Protein AF-A0A9E3H0T1-F1 (afdb_monomer)

Sequence (85 aa):
MLHLHTDTADLARLHPWLDRAATARALPQTMLHGMHVAIEEAVANVALHAFGPDQPGDIAVRLCAAPGVAALVVEDGGRPFDPAA

Radius of gyration: 13.58 Å; Cα contacts (8 Å, |Δi|>4): 98; chains: 1; bounding box: 28×31×35 Å

Secondary structure (DSSP, 8-state):
-EEEESSHHHHTTHHHHHHHHHHTTT--HHHHHHHHHHHHHHHHHIIIIIS-TT-PPEEEEEEEEETTEEEEEEEE-SPPP-TT-

Foldseek 3Di:
DDKAWLDPVRVVVVLVVLVVVCVVVVHDPVVSVVVVVVVCVVSVCCSPPFDDPPDTWMWDWDWDDDVPDIDIDIDTPGDDDDPVD

Mean predicted aligned error: 3.81 Å

Structure (mmCIF, N/CA/C/O backbone):
data_AF-A0A9E3H0T1-F1
#
_entry.id   AF-A0A9E3H0T1-F1
#
loop_
_atom_site.group_PDB
_atom_site.id
_atom_site.type_symbol
_atom_site.label_atom_id
_atom_site.label_alt_id
_atom_site.label_comp_id
_atom_site.label_asym_id
_atom_site.label_entity_id
_atom_site.label_seq_id
_atom_site.pdbx_PDB_ins_code
_atom_site.Cartn_x
_atom_site.Cartn_y
_atom_site.Cartn_z
_atom_site.occupancy
_atom_site.B_iso_or_equiv
_atom_site.auth_seq_id
_atom_site.auth_comp_id
_atom_site.auth_asym_id
_atom_site.auth_atom_id
_atom_site.pdbx_PDB_model_num
ATOM 1 N N . MET A 1 1 ? -10.891 4.442 -2.634 1.00 93.94 1 MET A N 1
ATOM 2 C CA . MET A 1 1 ? -9.838 3.922 -3.523 1.00 93.94 1 MET A CA 1
ATOM 3 C C . MET A 1 1 ? -8.889 5.067 -3.822 1.00 93.94 1 MET A C 1
ATOM 5 O O . MET A 1 1 ? -9.355 6.203 -3.836 1.00 93.94 1 MET A O 1
ATOM 9 N N . LEU A 1 2 ? -7.600 4.791 -3.958 1.00 97.12 2 LEU A N 1
ATOM 10 C CA . LEU A 1 2 ? -6.569 5.739 -4.371 1.00 97.12 2 LEU A CA 1
ATOM 11 C C . LEU A 1 2 ? -5.943 5.212 -5.657 1.00 97.12 2 LEU A C 1
ATOM 13 O O . LEU A 1 2 ? -5.668 4.021 -5.734 1.00 97.12 2 LEU A O 1
ATOM 17 N N . HIS A 1 3 ? -5.732 6.097 -6.624 1.00 96.88 3 HIS A N 1
ATOM 18 C CA . HIS A 1 3 ? -4.963 5.811 -7.830 1.00 96.88 3 HIS A CA 1
ATOM 19 C C . HIS A 1 3 ? -3.691 6.656 -7.791 1.00 96.88 3 HIS A C 1
ATOM 21 O O . HIS A 1 3 ? -3.768 7.858 -7.492 1.00 96.88 3 HIS A O 1
ATOM 27 N N . LEU A 1 4 ? -2.566 5.997 -8.040 1.00 95.25 4 LEU A N 1
ATOM 28 C CA . LEU A 1 4 ? -1.214 6.541 -8.037 1.00 95.25 4 LEU A CA 1
ATOM 29 C C . LEU A 1 4 ? -0.502 6.106 -9.314 1.00 95.25 4 LEU A C 1
ATOM 31 O O . LEU A 1 4 ? -0.760 5.013 -9.813 1.00 95.25 4 LEU A O 1
ATOM 35 N N . HIS A 1 5 ? 0.443 6.915 -9.761 1.00 92.81 5 HIS A N 1
ATOM 36 C CA . HIS A 1 5 ? 1.495 6.499 -10.672 1.00 92.81 5 HIS A CA 1
ATOM 37 C C . HIS A 1 5 ? 2.768 6.168 -9.877 1.00 92.81 5 HIS A C 1
ATOM 39 O O . HIS A 1 5 ? 2.919 6.569 -8.720 1.00 92.81 5 HIS A O 1
ATOM 45 N N . THR A 1 6 ? 3.696 5.429 -10.484 1.00 90.69 6 THR A N 1
ATOM 46 C CA . THR A 1 6 ? 4.954 5.007 -9.837 1.00 90.69 6 THR A CA 1
ATOM 47 C C . THR A 1 6 ? 5.971 6.132 -9.613 1.00 90.69 6 THR A C 1
ATOM 49 O O . THR A 1 6 ? 7.036 5.879 -9.047 1.00 90.69 6 THR A O 1
ATOM 52 N N . ASP A 1 7 ? 5.685 7.374 -10.017 1.00 89.62 7 ASP A N 1
ATOM 53 C CA . ASP A 1 7 ? 6.572 8.502 -9.741 1.00 89.62 7 ASP A CA 1
ATOM 54 C C . ASP A 1 7 ? 6.531 8.925 -8.263 1.00 89.62 7 ASP A C 1
ATOM 56 O O . ASP A 1 7 ? 5.505 8.881 -7.583 1.00 89.62 7 ASP A O 1
ATOM 60 N N . THR A 1 8 ? 7.679 9.360 -7.745 1.00 86.31 8 THR A N 1
ATOM 61 C CA . THR A 1 8 ? 7.860 9.638 -6.312 1.00 86.31 8 THR A CA 1
ATOM 62 C C . THR A 1 8 ? 6.955 10.749 -5.781 1.00 86.31 8 THR A C 1
ATOM 64 O O . THR A 1 8 ? 6.596 10.727 -4.601 1.00 86.31 8 THR A O 1
ATOM 67 N N . ALA A 1 9 ? 6.571 11.713 -6.623 1.00 91.38 9 ALA A N 1
ATOM 68 C CA . ALA A 1 9 ? 5.686 12.799 -6.223 1.00 91.38 9 ALA A CA 1
ATOM 69 C C . ALA A 1 9 ? 4.254 12.294 -6.016 1.00 91.38 9 ALA A C 1
ATOM 71 O O . ALA A 1 9 ? 3.596 12.695 -5.052 1.00 91.38 9 ALA A O 1
ATOM 72 N N . ASP A 1 10 ? 3.787 11.392 -6.880 1.00 93.69 10 ASP A N 1
ATOM 73 C CA . ASP A 1 10 ? 2.476 10.777 -6.739 1.00 93.69 10 ASP A CA 1
ATOM 74 C C . ASP A 1 10 ? 2.442 9.805 -5.546 1.00 93.69 10 ASP A C 1
ATOM 76 O O . ASP A 1 10 ? 1.560 9.899 -4.685 1.00 93.69 10 ASP A O 1
ATOM 80 N N . LEU A 1 11 ? 3.473 8.965 -5.391 1.00 93.25 11 LEU A N 1
ATOM 81 C CA . LEU A 1 11 ? 3.591 8.022 -4.270 1.00 93.25 11 LEU A CA 1
ATOM 82 C C . LEU A 1 11 ? 3.534 8.696 -2.887 1.00 93.25 11 LEU A C 1
ATOM 84 O O . LEU A 1 11 ? 2.987 8.121 -1.942 1.00 93.25 11 LEU A O 1
ATOM 88 N N . ALA A 1 12 ? 3.986 9.947 -2.759 1.00 94.88 12 ALA A N 1
ATOM 89 C CA . ALA A 1 12 ? 3.886 10.718 -1.515 1.00 94.88 12 ALA A CA 1
ATOM 90 C C . ALA A 1 12 ? 2.434 10.929 -1.023 1.00 94.88 12 ALA A C 1
ATOM 92 O O . ALA A 1 12 ? 2.203 11.256 0.145 1.00 94.88 12 ALA A O 1
ATOM 93 N N . ARG A 1 13 ? 1.423 10.722 -1.880 1.00 97.00 13 ARG A N 1
ATOM 94 C CA . ARG A 1 13 ? -0.005 10.802 -1.518 1.00 97.00 13 ARG A CA 1
ATOM 95 C C . ARG A 1 13 ? -0.509 9.578 -0.746 1.00 97.00 13 ARG A C 1
ATOM 97 O O . ARG A 1 13 ? -1.617 9.643 -0.200 1.00 97.00 13 ARG A O 1
ATOM 104 N N . LEU A 1 14 ? 0.269 8.495 -0.678 1.00 96.94 14 LEU A N 1
ATOM 105 C CA . LEU A 1 14 ? -0.123 7.218 -0.078 1.00 96.94 14 LEU A CA 1
ATOM 106 C C . LEU A 1 14 ? -0.436 7.327 1.421 1.00 96.94 14 LEU A C 1
ATOM 108 O O . LEU A 1 14 ? -1.550 7.000 1.834 1.00 96.94 14 LEU A O 1
ATOM 112 N N . HIS A 1 15 ? 0.501 7.835 2.229 1.00 96.88 15 HIS A N 1
ATOM 113 C CA . HIS A 1 15 ? 0.322 7.950 3.684 1.00 96.88 15 HIS A CA 1
ATOM 114 C C . HIS A 1 15 ? -0.834 8.881 4.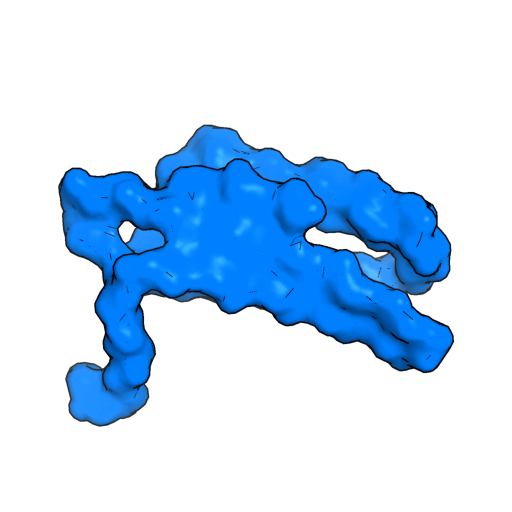071 1.00 96.88 15 HIS A C 1
ATOM 116 O O . HIS A 1 15 ? -1.742 8.429 4.772 1.00 96.88 15 HIS A O 1
ATOM 122 N N . PRO A 1 16 ? -0.931 10.119 3.537 1.00 97.56 16 PRO A N 1
ATOM 123 C CA . PRO A 1 16 ? -2.059 10.990 3.857 1.00 97.56 16 PRO A CA 1
ATOM 124 C C . PRO A 1 16 ? -3.411 10.383 3.473 1.00 97.56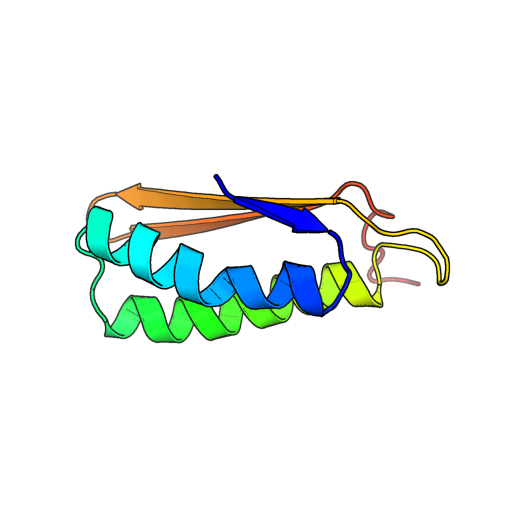 16 PRO A C 1
ATOM 126 O O . PRO A 1 16 ? -4.431 10.659 4.108 1.00 97.56 16 PRO A O 1
ATOM 129 N N . TRP A 1 17 ? -3.461 9.592 2.397 1.00 98.00 17 TRP A N 1
ATOM 130 C CA . TRP A 1 17 ? -4.676 8.875 2.036 1.00 98.00 17 TRP A CA 1
ATOM 131 C C . TRP A 1 17 ? -4.999 7.759 3.032 1.00 98.00 17 TRP A C 1
ATOM 133 O O . TRP A 1 17 ? -6.158 7.660 3.445 1.00 98.00 17 TRP A O 1
ATOM 143 N N . LEU A 1 18 ? -4.010 6.957 3.434 1.00 97.56 18 LEU A N 1
ATOM 144 C CA . LEU A 1 18 ? -4.195 5.864 4.384 1.00 97.56 18 LEU A CA 1
ATOM 145 C C . LEU A 1 18 ? -4.656 6.389 5.749 1.00 97.56 18 LEU A C 1
ATOM 147 O O . LEU A 1 18 ? -5.653 5.892 6.271 1.00 97.56 18 LEU A O 1
ATOM 151 N N . ASP A 1 19 ? -4.046 7.461 6.257 1.00 97.06 19 ASP A N 1
ATOM 152 C CA . ASP A 1 19 ? -4.454 8.126 7.501 1.00 97.06 19 ASP A CA 1
ATOM 153 C C . ASP A 1 19 ? -5.931 8.533 7.476 1.00 97.06 19 ASP A C 1
ATOM 155 O O . ASP A 1 19 ? -6.709 8.209 8.383 1.00 97.06 19 ASP A O 1
ATOM 159 N N . ARG A 1 20 ? -6.360 9.205 6.397 1.00 97.38 20 ARG A N 1
ATOM 160 C CA . ARG A 1 20 ? -7.763 9.611 6.224 1.00 97.38 20 ARG A CA 1
ATOM 161 C C . ARG A 1 20 ? -8.687 8.401 6.110 1.00 97.38 20 ARG A C 1
ATOM 163 O O . ARG A 1 20 ? -9.769 8.395 6.696 1.00 97.38 20 ARG A O 1
ATOM 170 N N . ALA A 1 21 ? -8.281 7.375 5.364 1.00 96.19 21 ALA A N 1
ATOM 171 C CA . ALA A 1 21 ? -9.094 6.188 5.124 1.00 96.19 21 ALA A CA 1
ATOM 172 C C . ALA A 1 21 ? -9.264 5.325 6.386 1.00 96.19 21 ALA A C 1
ATOM 174 O O . ALA A 1 21 ? -10.354 4.783 6.599 1.00 96.19 21 ALA A O 1
ATOM 175 N N . ALA A 1 22 ? -8.216 5.224 7.207 1.00 95.19 22 ALA A N 1
ATOM 176 C CA . ALA A 1 22 ? -8.205 4.543 8.495 1.00 95.19 22 ALA A CA 1
ATOM 177 C C . ALA A 1 22 ? -9.026 5.304 9.542 1.00 95.19 22 ALA A C 1
ATOM 179 O O . ALA A 1 22 ? -9.866 4.701 10.212 1.00 95.19 22 ALA A O 1
ATOM 180 N N . THR A 1 23 ? -8.869 6.632 9.606 1.00 95.19 23 THR A N 1
ATOM 181 C CA . THR A 1 23 ? -9.668 7.508 10.480 1.00 95.19 23 THR A CA 1
ATOM 182 C C . THR A 1 23 ? -11.159 7.373 10.180 1.00 95.19 23 THR A C 1
ATOM 184 O O . THR A 1 23 ? -11.955 7.139 11.087 1.00 95.19 23 THR A O 1
ATOM 187 N N . ALA A 1 24 ? -11.549 7.418 8.901 1.00 94.81 24 ALA A N 1
ATOM 188 C CA . ALA A 1 24 ? -12.945 7.269 8.484 1.00 94.81 24 ALA A CA 1
ATOM 189 C C . ALA A 1 24 ? -13.567 5.904 8.848 1.00 94.81 24 ALA A C 1
ATOM 191 O O . ALA A 1 24 ? -14.786 5.759 8.823 1.00 94.81 24 ALA A O 1
ATOM 192 N N . ARG A 1 25 ? -12.742 4.898 9.160 1.00 93.75 25 ARG A N 1
ATOM 193 C CA . ARG A 1 25 ? -13.154 3.537 9.539 1.00 93.75 25 ARG A CA 1
ATOM 194 C C . ARG A 1 25 ? -12.903 3.230 11.016 1.00 93.75 25 ARG A C 1
ATOM 196 O O . ARG A 1 25 ? -13.089 2.087 11.419 1.00 93.75 25 ARG A O 1
ATOM 203 N N . ALA A 1 26 ? -12.478 4.226 11.800 1.00 93.69 26 ALA A N 1
ATOM 204 C CA . ALA A 1 26 ? -12.119 4.088 13.210 1.00 93.69 26 ALA A CA 1
ATOM 205 C C . ALA A 1 26 ? -11.122 2.941 13.480 1.00 93.69 26 ALA A C 1
ATOM 207 O O . ALA A 1 26 ? -11.251 2.210 14.463 1.00 93.69 26 ALA A O 1
ATOM 208 N N . LEU A 1 27 ? -10.130 2.763 12.596 1.00 93.56 27 LEU A N 1
ATOM 209 C CA . LEU A 1 27 ? -9.106 1.738 12.798 1.00 93.56 27 LEU A CA 1
ATOM 210 C C . LEU A 1 27 ? -8.198 2.092 13.992 1.00 93.56 27 LEU A C 1
ATOM 212 O O . LEU A 1 27 ? -7.822 3.257 14.147 1.00 93.56 27 LEU A O 1
ATOM 216 N N . PRO A 1 28 ? -7.796 1.109 14.819 1.00 92.56 28 PRO A N 1
ATOM 217 C CA . PRO A 1 28 ? -6.846 1.334 15.904 1.00 92.56 28 PRO A CA 1
ATOM 218 C C . PRO A 1 28 ? -5.494 1.835 15.384 1.00 92.56 28 PRO A C 1
ATOM 220 O O . PRO A 1 28 ? -4.982 1.326 14.386 1.00 92.56 28 PRO A O 1
ATOM 223 N N . GLN A 1 29 ? -4.855 2.763 16.102 1.00 89.94 29 GLN A N 1
ATOM 224 C CA . GLN A 1 29 ? -3.535 3.277 15.707 1.00 89.94 29 GLN A CA 1
ATOM 225 C C . GLN A 1 29 ? -2.453 2.192 15.630 1.00 89.94 29 GLN A C 1
ATOM 227 O O . GLN A 1 29 ? -1.570 2.260 14.779 1.00 89.94 29 GLN A O 1
ATOM 232 N N . THR A 1 30 ? -2.544 1.163 16.476 1.00 89.94 30 THR A N 1
ATOM 233 C CA . THR A 1 30 ? -1.638 0.007 16.438 1.00 89.94 30 THR A CA 1
ATOM 234 C C . THR A 1 30 ? -1.709 -0.739 15.106 1.00 89.94 30 THR A C 1
ATOM 236 O O . THR A 1 30 ? -0.688 -1.203 14.609 1.00 89.94 30 THR A O 1
ATOM 239 N N . MET A 1 31 ? -2.895 -0.807 14.496 1.00 91.56 31 MET A N 1
ATOM 240 C CA . MET A 1 31 ? -3.092 -1.399 13.176 1.00 91.56 31 MET A CA 1
ATOM 241 C C . MET A 1 31 ? -2.576 -0.466 12.074 1.00 91.56 31 MET A C 1
ATOM 243 O O . MET A 1 31 ? -1.887 -0.924 11.168 1.00 91.56 31 MET A O 1
ATOM 247 N N . LEU A 1 32 ? -2.836 0.841 12.188 1.00 93.44 32 LEU A N 1
ATOM 248 C CA . LEU A 1 32 ? -2.405 1.842 11.206 1.00 93.44 32 LEU A CA 1
ATOM 249 C C . LEU A 1 32 ? -0.880 1.871 11.012 1.00 93.44 32 LEU A C 1
ATOM 251 O O . LEU A 1 32 ? -0.415 1.948 9.880 1.00 93.44 32 LEU A O 1
ATOM 255 N N . HIS A 1 33 ? -0.094 1.755 12.086 1.00 91.69 33 HIS A N 1
ATOM 256 C CA . HIS A 1 33 ? 1.366 1.728 11.964 1.00 91.69 33 HIS A CA 1
ATOM 257 C C . HIS A 1 33 ? 1.863 0.521 11.151 1.00 91.69 33 HIS A C 1
ATOM 259 O O . HIS A 1 33 ? 2.650 0.688 10.223 1.00 91.69 33 HIS A O 1
ATOM 265 N N . GLY A 1 34 ? 1.356 -0.682 11.444 1.00 93.94 34 GLY A N 1
ATOM 266 C CA . GLY A 1 34 ? 1.698 -1.879 10.668 1.00 93.94 34 GLY A CA 1
ATOM 267 C C . GLY A 1 34 ? 1.222 -1.794 9.215 1.00 93.94 34 GLY A C 1
ATOM 268 O O . GLY A 1 34 ? 1.905 -2.261 8.308 1.00 93.94 34 GLY A O 1
ATOM 269 N N . MET A 1 35 ? 0.079 -1.144 8.983 1.00 95.38 35 MET A N 1
ATOM 270 C CA . MET A 1 35 ? -0.449 -0.896 7.643 1.00 95.38 35 MET A CA 1
ATOM 271 C C . MET A 1 35 ? 0.426 0.059 6.823 1.00 95.38 35 MET A C 1
ATOM 273 O O . MET A 1 35 ? 0.545 -0.1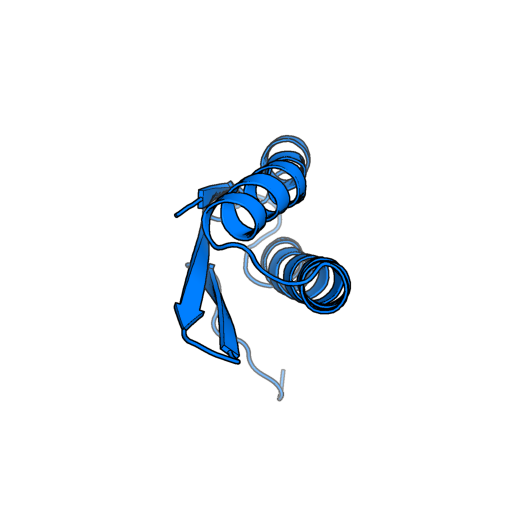71 5.625 1.00 95.38 35 MET A O 1
ATOM 277 N N . HIS A 1 36 ? 1.042 1.080 7.434 1.00 96.25 36 HIS A N 1
ATOM 278 C CA . HIS A 1 36 ? 1.992 1.964 6.743 1.00 96.25 36 HIS A CA 1
ATOM 279 C C . HIS A 1 36 ? 3.189 1.188 6.201 1.00 96.25 36 HIS A C 1
ATOM 281 O O . HIS A 1 36 ? 3.468 1.252 5.011 1.00 96.25 36 HIS A O 1
ATOM 287 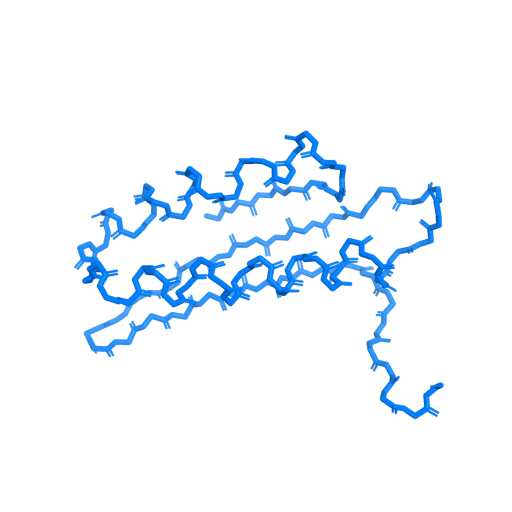N N . VAL A 1 37 ? 3.823 0.378 7.050 1.00 95.25 37 VAL A N 1
ATOM 288 C CA . V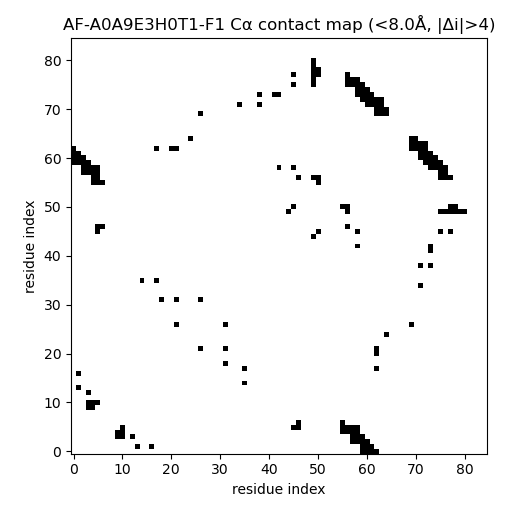AL A 1 37 ? 4.974 -0.432 6.630 1.00 95.25 37 VAL A CA 1
ATOM 289 C C . VAL A 1 37 ? 4.570 -1.406 5.523 1.00 95.25 37 VAL A C 1
ATOM 291 O O . VAL A 1 37 ? 5.217 -1.480 4.486 1.00 95.25 37 VAL A O 1
ATOM 294 N N . ALA A 1 38 ? 3.458 -2.126 5.703 1.00 95.88 38 ALA A N 1
ATOM 295 C CA . ALA A 1 38 ? 3.007 -3.104 4.717 1.00 95.88 38 ALA A CA 1
ATOM 296 C C . ALA A 1 38 ? 2.674 -2.472 3.354 1.00 95.88 38 ALA A C 1
ATOM 298 O O . ALA A 1 38 ? 2.940 -3.083 2.319 1.00 95.88 38 ALA A O 1
ATOM 299 N N . ILE A 1 39 ? 2.082 -1.270 3.339 1.00 96.19 39 ILE A N 1
ATOM 300 C CA . ILE A 1 39 ? 1.728 -0.602 2.085 1.00 96.19 39 ILE A CA 1
ATOM 301 C C . ILE A 1 39 ? 2.939 0.030 1.399 1.00 96.19 39 ILE A C 1
ATOM 303 O O . ILE A 1 39 ? 2.997 -0.020 0.174 1.00 96.19 39 ILE A O 1
ATOM 307 N N . GLU A 1 40 ? 3.897 0.577 2.154 1.00 94.94 40 GLU A N 1
ATOM 308 C CA . GLU A 1 40 ? 5.155 1.098 1.604 1.00 94.94 40 GLU A CA 1
ATOM 309 C C . GLU A 1 40 ? 5.914 0.006 0.861 1.00 94.94 40 GLU A C 1
ATOM 311 O O . GLU A 1 40 ? 6.246 0.191 -0.305 1.00 94.94 40 GLU A O 1
ATOM 316 N N . GLU A 1 41 ? 6.104 -1.153 1.489 1.00 94.62 41 GLU A N 1
ATOM 317 C CA . GLU A 1 41 ? 6.817 -2.274 0.874 1.00 94.62 41 GLU A CA 1
ATOM 318 C C . GLU A 1 41 ? 6.090 -2.793 -0.375 1.00 94.62 41 GLU A C 1
ATOM 320 O O . GLU A 1 41 ? 6.704 -3.008 -1.421 1.00 94.62 41 GLU A O 1
ATOM 325 N N . ALA A 1 42 ? 4.763 -2.953 -0.305 1.00 94.25 42 ALA A N 1
ATOM 326 C CA . ALA A 1 42 ? 3.977 -3.416 -1.446 1.00 94.25 42 ALA A CA 1
ATOM 327 C C . ALA A 1 42 ? 4.057 -2.444 -2.635 1.00 94.25 42 ALA A C 1
ATOM 329 O O . ALA A 1 42 ? 4.252 -2.870 -3.772 1.00 94.25 42 ALA A O 1
ATOM 330 N N . VAL A 1 43 ? 3.941 -1.140 -2.381 1.00 93.69 43 VAL A N 1
ATOM 331 C CA . VAL A 1 43 ? 4.003 -0.102 -3.417 1.00 93.69 43 VAL A CA 1
ATOM 332 C C . VAL A 1 43 ? 5.424 0.077 -3.955 1.00 93.69 43 VAL A C 1
ATOM 334 O O . VAL A 1 43 ? 5.594 0.232 -5.164 1.00 93.69 43 VAL A O 1
ATOM 337 N N . ALA A 1 44 ? 6.445 0.003 -3.098 1.00 90.81 44 ALA A N 1
ATOM 338 C CA . ALA A 1 44 ? 7.846 0.056 -3.506 1.00 90.81 44 ALA A CA 1
ATOM 339 C C . ALA A 1 44 ? 8.201 -1.116 -4.427 1.00 90.81 44 ALA A C 1
ATOM 341 O O . ALA A 1 44 ? 8.821 -0.903 -5.467 1.00 90.81 44 ALA A O 1
ATOM 342 N N . ASN A 1 45 ? 7.739 -2.328 -4.109 1.00 90.75 45 ASN A N 1
ATOM 343 C CA . ASN A 1 45 ? 7.934 -3.493 -4.970 1.00 90.75 45 ASN A CA 1
ATOM 344 C C . ASN A 1 45 ? 7.335 -3.280 -6.362 1.00 90.75 45 ASN A C 1
ATOM 346 O O . ASN A 1 45 ? 7.985 -3.572 -7.365 1.00 90.75 45 ASN A O 1
ATOM 350 N N . VAL A 1 46 ? 6.125 -2.726 -6.436 1.00 91.62 46 VAL A N 1
ATOM 351 C CA . VAL A 1 46 ? 5.487 -2.418 -7.719 1.00 91.62 46 VAL A CA 1
ATOM 352 C C . VAL A 1 46 ? 6.283 -1.358 -8.487 1.00 91.62 46 VAL A C 1
ATOM 354 O O . VAL A 1 46 ? 6.621 -1.563 -9.652 1.00 91.62 46 VAL A O 1
ATOM 357 N N . ALA A 1 47 ? 6.639 -0.251 -7.833 1.00 88.94 47 ALA A N 1
ATOM 358 C CA . ALA A 1 47 ? 7.359 0.851 -8.468 1.00 88.94 47 ALA A CA 1
ATOM 359 C C . ALA A 1 47 ? 8.763 0.461 -8.958 1.00 88.94 47 ALA A C 1
ATOM 361 O O . ALA A 1 47 ? 9.207 0.966 -9.988 1.00 88.94 47 ALA A O 1
ATOM 362 N N . LEU A 1 48 ? 9.452 -0.435 -8.245 1.00 87.50 48 LEU A N 1
ATOM 363 C CA . LEU A 1 48 ? 10.821 -0.851 -8.561 1.00 87.50 48 LEU A CA 1
ATOM 364 C C . LEU A 1 48 ? 10.898 -2.038 -9.525 1.00 87.50 48 LEU A C 1
ATOM 366 O O . LEU A 1 48 ? 11.876 -2.146 -10.264 1.00 87.50 48 LEU A O 1
ATOM 370 N N . HIS A 1 49 ? 9.916 -2.944 -9.502 1.00 86.69 49 HIS A N 1
ATOM 37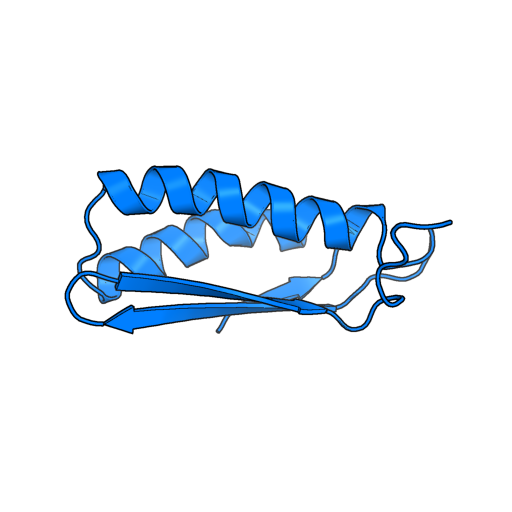1 C CA . HIS A 1 49 ? 10.038 -4.240 -10.179 1.00 86.69 49 HIS A CA 1
ATOM 372 C C . HIS A 1 49 ? 8.958 -4.520 -11.225 1.00 86.69 49 HIS A C 1
ATOM 374 O O . HIS A 1 49 ? 9.206 -5.302 -12.143 1.00 86.69 49 HIS A O 1
ATOM 380 N N . ALA A 1 50 ? 7.773 -3.913 -11.122 1.00 84.69 50 ALA A N 1
ATOM 381 C CA . ALA A 1 50 ? 6.649 -4.295 -11.977 1.00 84.69 50 ALA A CA 1
ATOM 382 C C . ALA A 1 50 ? 6.702 -3.641 -13.373 1.00 84.69 50 ALA A C 1
ATOM 384 O O . ALA A 1 50 ? 6.182 -4.207 -14.339 1.00 84.69 50 ALA A O 1
ATOM 385 N N . PHE A 1 51 ? 7.373 -2.491 -13.508 1.00 86.38 51 PHE A N 1
ATOM 386 C CA . PHE A 1 51 ? 7.429 -1.701 -14.744 1.00 86.38 51 PHE A CA 1
ATOM 387 C C . PHE A 1 51 ? 8.865 -1.491 -15.249 1.00 86.38 51 PHE A C 1
ATOM 389 O O . PHE A 1 51 ? 9.837 -1.614 -14.509 1.00 86.38 51 PHE A O 1
ATOM 396 N N . GLY A 1 52 ? 9.009 -1.213 -16.550 1.00 81.12 52 GLY A N 1
ATOM 397 C CA . GLY A 1 52 ? 10.307 -0.889 -17.152 1.00 81.12 52 GLY A CA 1
ATOM 398 C C . GLY A 1 52 ? 10.781 0.536 -16.820 1.00 81.12 52 GLY A C 1
ATOM 399 O O . GLY A 1 52 ? 9.965 1.361 -16.419 1.00 81.12 52 GLY A O 1
ATOM 400 N N . PRO A 1 53 ? 12.067 0.862 -17.057 1.00 71.81 53 PRO A N 1
ATOM 401 C CA . PRO A 1 53 ? 12.688 2.131 -16.648 1.00 71.81 53 PRO A CA 1
ATOM 402 C C . PRO A 1 53 ? 12.012 3.405 -17.188 1.00 71.81 53 PRO A C 1
ATOM 404 O O . PRO A 1 53 ? 12.144 4.452 -16.568 1.00 71.81 53 PRO A O 1
ATOM 407 N N . ASP A 1 54 ? 11.252 3.308 -18.284 1.00 72.69 54 ASP A N 1
ATOM 408 C CA . ASP A 1 54 ? 10.539 4.433 -18.911 1.00 72.69 54 ASP A CA 1
ATOM 409 C C . ASP A 1 54 ? 9.017 4.205 -19.000 1.00 72.69 54 ASP A C 1
ATOM 411 O O . ASP A 1 54 ? 8.333 4.807 -19.830 1.00 72.69 54 ASP A O 1
ATOM 415 N N . GLN A 1 55 ? 8.467 3.301 -18.182 1.00 77.25 55 GLN A N 1
ATOM 416 C CA . GLN A 1 55 ? 7.022 3.085 -18.092 1.00 77.25 55 GLN A CA 1
ATOM 417 C C . GLN A 1 55 ? 6.510 3.531 -16.722 1.00 77.25 55 GLN A C 1
ATOM 419 O O . GLN A 1 55 ? 6.652 2.779 -15.756 1.00 77.25 55 GLN A O 1
ATOM 424 N N . PRO A 1 56 ? 5.895 4.726 -16.617 1.00 74.62 56 PRO A N 1
ATOM 425 C CA . PRO A 1 56 ? 5.121 5.055 -15.434 1.00 74.62 56 PRO A CA 1
ATOM 426 C C . PRO A 1 56 ? 3.971 4.051 -15.332 1.00 74.62 56 PRO A C 1
ATOM 428 O O . PRO A 1 56 ? 3.202 3.865 -16.276 1.00 74.62 56 PRO A O 1
ATOM 431 N N . GLY A 1 57 ? 3.928 3.351 -14.207 1.00 87.12 57 GLY A N 1
ATOM 432 C CA . GLY A 1 57 ? 2.954 2.313 -13.931 1.00 87.12 57 GLY A CA 1
ATOM 433 C C . GLY A 1 57 ? 1.801 2.837 -13.097 1.00 87.12 57 GLY A C 1
ATOM 434 O O . GLY A 1 57 ? 2.000 3.714 -12.258 1.00 87.12 57 GLY A O 1
ATOM 435 N N . ASP A 1 58 ? 0.613 2.278 -13.301 1.00 93.25 58 ASP A N 1
ATOM 436 C CA . ASP A 1 58 ? -0.563 2.595 -12.496 1.00 93.25 58 ASP A CA 1
ATOM 437 C C . ASP A 1 58 ? -0.662 1.657 -11.290 1.00 93.25 58 ASP A C 1
ATOM 439 O O . ASP A 1 58 ? -0.515 0.438 -11.414 1.00 93.25 58 ASP A O 1
ATOM 443 N N . ILE A 1 59 ? -0.970 2.234 -10.129 1.00 95.12 59 ILE A N 1
ATOM 444 C CA . ILE A 1 59 ? -1.199 1.524 -8.874 1.00 95.12 59 ILE A CA 1
ATOM 445 C C . ILE A 1 59 ? -2.558 1.931 -8.315 1.00 95.12 59 ILE A C 1
ATOM 447 O O . ILE A 1 59 ? -2.854 3.113 -8.112 1.00 95.12 59 ILE A O 1
ATOM 451 N N . ALA A 1 60 ? -3.383 0.940 -8.001 1.00 97.00 60 ALA A N 1
ATOM 452 C CA . ALA A 1 60 ? -4.642 1.124 -7.307 1.00 97.00 60 ALA A CA 1
ATOM 453 C C . ALA A 1 60 ? -4.554 0.583 -5.877 1.00 97.00 60 ALA A C 1
ATOM 455 O O . ALA A 1 60 ? -4.220 -0.576 -5.648 1.00 97.00 60 ALA A O 1
ATOM 456 N N . VAL A 1 61 ? -4.904 1.424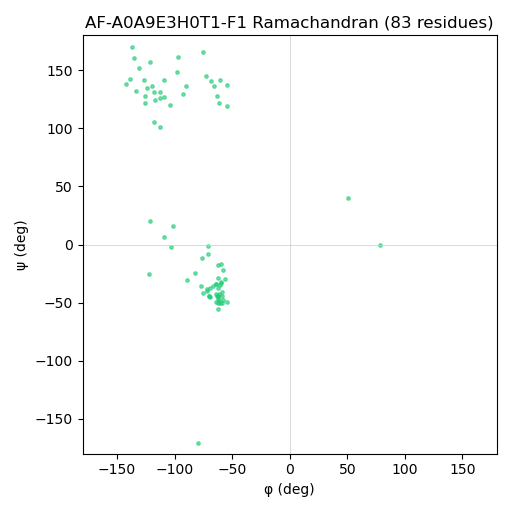 -4.900 1.00 97.50 61 VAL A N 1
ATOM 457 C CA . VAL A 1 61 ? -4.921 1.054 -3.481 1.00 97.50 61 VAL A CA 1
ATOM 458 C C . VAL A 1 61 ? -6.331 1.157 -2.908 1.00 97.50 61 VAL A C 1
ATOM 460 O O . VAL A 1 61 ? -7.043 2.165 -3.044 1.00 97.50 61 VAL A O 1
ATOM 463 N N . ARG A 1 62 ? -6.758 0.104 -2.212 1.00 97.38 62 ARG A N 1
ATOM 464 C CA . ARG A 1 62 ? -8.073 0.024 -1.573 1.00 97.38 62 ARG A CA 1
ATOM 465 C C . ARG A 1 62 ? -7.965 -0.502 -0.148 1.00 97.38 62 ARG A C 1
ATOM 467 O O . ARG A 1 62 ? -7.367 -1.537 0.104 1.00 97.38 62 ARG A O 1
ATOM 474 N N . LEU A 1 63 ? -8.624 0.199 0.775 1.00 96.81 63 LEU A N 1
ATOM 475 C CA . LEU A 1 63 ? -8.778 -0.216 2.167 1.00 96.81 63 LEU A CA 1
ATOM 476 C C . LEU A 1 63 ? -10.192 -0.754 2.409 1.00 96.81 63 LEU A C 1
ATOM 478 O O . LEU A 1 63 ? -11.181 -0.024 2.262 1.00 96.81 63 LEU A O 1
ATOM 482 N N . CYS A 1 64 ? -10.270 -2.011 2.833 1.00 95.00 64 CYS A N 1
ATOM 483 C CA . CYS A 1 64 ? -11.477 -2.645 3.351 1.00 95.00 64 CYS A CA 1
ATOM 484 C C . CYS A 1 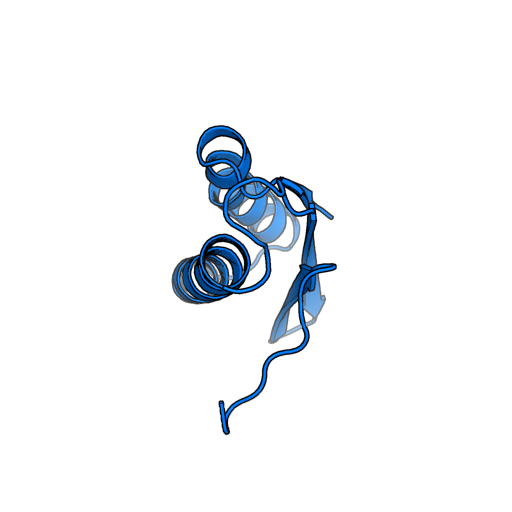64 ? -11.320 -2.873 4.853 1.00 95.00 64 CYS A C 1
ATOM 486 O O . CYS A 1 64 ? -10.238 -3.217 5.315 1.00 95.00 64 CYS A O 1
ATOM 488 N N . ALA A 1 65 ? -12.391 -2.690 5.618 1.00 93.06 65 ALA A N 1
ATOM 489 C CA . ALA A 1 65 ? -12.387 -2.962 7.048 1.00 93.06 65 ALA A CA 1
ATOM 490 C C . ALA A 1 65 ? -13.689 -3.645 7.450 1.00 93.06 65 ALA A C 1
ATOM 492 O O . ALA A 1 65 ? -14.756 -3.311 6.932 1.00 93.06 65 ALA A O 1
ATOM 493 N N . ALA A 1 66 ? -13.575 -4.582 8.379 1.00 90.25 66 ALA A N 1
ATOM 494 C CA . ALA A 1 66 ? -14.668 -5.233 9.079 1.00 90.25 66 ALA A CA 1
ATOM 495 C C . ALA A 1 66 ? -14.293 -5.334 10.573 1.00 90.25 66 ALA A C 1
ATOM 497 O O . ALA A 1 66 ? -13.152 -5.039 10.943 1.00 90.25 66 ALA A O 1
ATOM 498 N N . PRO A 1 67 ? -15.220 -5.707 11.471 1.00 85.12 67 PRO A N 1
ATOM 499 C CA . PRO A 1 67 ? -14.903 -5.821 12.890 1.00 85.12 67 PRO A CA 1
ATOM 500 C C . PRO A 1 67 ? -13.701 -6.747 13.131 1.00 85.12 67 PRO A C 1
ATOM 502 O O . PRO A 1 67 ? -13.725 -7.917 12.764 1.00 85.12 67 PRO A O 1
ATOM 505 N N . GLY A 1 68 ? -12.636 -6.203 13.726 1.00 83.69 68 GLY A N 1
ATOM 506 C CA . GLY A 1 68 ? -11.412 -6.942 14.050 1.00 83.69 68 GLY A CA 1
ATOM 507 C C . GLY A 1 68 ? -10.451 -7.204 12.883 1.00 83.69 68 GLY A C 1
ATOM 508 O O . GLY A 1 68 ? -9.399 -7.792 13.115 1.00 83.69 68 GLY A O 1
ATOM 509 N N . VAL A 1 69 ? -10.757 -6.764 11.656 1.00 91.56 69 VAL A N 1
ATOM 510 C CA . VAL A 1 69 ? -9.901 -7.007 10.484 1.00 91.56 69 VAL A CA 1
ATOM 511 C C . VAL A 1 69 ? -9.871 -5.812 9.531 1.00 91.56 69 VAL A C 1
ATOM 513 O O . VAL A 1 69 ? -10.897 -5.208 9.218 1.00 91.56 69 VAL A O 1
ATOM 516 N N . ALA A 1 70 ? -8.687 -5.496 9.015 1.00 93.69 70 ALA A N 1
ATOM 517 C CA . ALA A 1 70 ? -8.506 -4.564 7.911 1.00 93.69 70 ALA A CA 1
ATOM 518 C C . ALA A 1 70 ? -7.681 -5.231 6.812 1.00 93.69 70 ALA A C 1
ATOM 520 O O . ALA A 1 70 ? -6.744 -5.975 7.090 1.00 93.69 70 ALA A O 1
ATOM 521 N N . ALA A 1 71 ? -8.040 -4.953 5.565 1.00 95.06 71 ALA A N 1
ATOM 522 C CA . ALA A 1 71 ? -7.349 -5.441 4.387 1.00 95.06 71 ALA A CA 1
ATOM 523 C C . ALA A 1 71 ? -6.966 -4.256 3.502 1.00 95.06 71 ALA A C 1
ATOM 525 O O . ALA A 1 71 ? -7.829 -3.491 3.057 1.00 95.06 71 ALA A O 1
ATOM 526 N N . LEU A 1 72 ? -5.668 -4.128 3.246 1.00 96.19 72 LEU A N 1
ATOM 527 C CA . LEU A 1 72 ? -5.133 -3.289 2.185 1.00 96.19 72 LEU A CA 1
ATOM 528 C C . LEU A 1 72 ? -4.967 -4.143 0.936 1.00 96.19 72 LEU A C 1
ATOM 530 O O . LEU A 1 72 ? -4.399 -5.228 0.992 1.00 96.19 72 LEU A O 1
ATOM 534 N N . VAL A 1 73 ? -5.492 -3.647 -0.175 1.00 96.44 73 VAL A N 1
ATOM 535 C CA . VAL A 1 73 ? -5.387 -4.283 -1.483 1.00 96.44 73 VAL A CA 1
ATOM 536 C C . VAL A 1 73 ? -4.617 -3.336 -2.387 1.00 96.44 73 VAL A C 1
ATOM 538 O O . VAL A 1 73 ? -5.013 -2.174 -2.513 1.00 96.44 73 VAL A O 1
ATOM 541 N N . VAL A 1 74 ? -3.529 -3.839 -2.968 1.00 95.69 74 VAL A N 1
ATOM 542 C CA . VAL A 1 74 ? -2.707 -3.165 -3.979 1.00 95.69 74 VAL A CA 1
ATOM 543 C C . VAL A 1 74 ? -2.886 -3.935 -5.276 1.00 95.69 74 VAL A C 1
ATOM 545 O O . VAL A 1 74 ? -2.728 -5.154 -5.291 1.00 95.69 74 VAL A O 1
ATOM 548 N N . GLU A 1 75 ? -3.260 -3.230 -6.331 1.00 95.38 75 GLU A N 1
ATOM 549 C CA . GLU A 1 75 ? -3.419 -3.770 -7.678 1.00 95.38 75 GLU A CA 1
ATOM 550 C C . GLU A 1 75 ? -2.542 -2.949 -8.624 1.00 95.38 75 GLU A C 1
ATOM 552 O O . GLU A 1 75 ? -2.547 -1.717 -8.560 1.00 95.38 75 GLU A O 1
ATOM 557 N N . ASP A 1 76 ? -1.805 -3.628 -9.496 1.00 93.62 76 ASP A N 1
ATOM 558 C CA . ASP A 1 76 ? -0.955 -3.021 -10.513 1.00 93.62 76 ASP A CA 1
ATOM 559 C C . ASP A 1 76 ? -1.127 -3.729 -11.865 1.00 93.62 76 ASP A C 1
ATOM 561 O O . ASP A 1 76 ? -1.653 -4.841 -11.948 1.00 93.62 76 ASP A O 1
ATOM 565 N N . GLY A 1 77 ? -0.737 -3.041 -12.937 1.00 89.00 77 GLY A N 1
ATOM 566 C CA . GLY A 1 77 ? -0.769 -3.563 -14.308 1.00 89.00 77 GLY A CA 1
ATOM 567 C C . GLY A 1 77 ? 0.591 -4.029 -14.830 1.00 89.00 77 GLY A C 1
ATOM 568 O O . GLY A 1 77 ? 0.765 -4.121 -16.046 1.00 89.00 77 GLY A O 1
ATOM 569 N N . GLY A 1 78 ? 1.573 -4.224 -13.949 1.00 88.31 78 GLY A N 1
ATOM 570 C CA . GLY A 1 78 ? 2.937 -4.554 -14.326 1.00 88.31 78 GLY A CA 1
ATOM 571 C C . GLY A 1 78 ? 3.131 -6.029 -14.665 1.00 88.31 78 GLY A C 1
ATOM 572 O O . GLY A 1 78 ? 2.192 -6.811 -14.838 1.00 88.31 78 GLY A O 1
ATOM 573 N N . ARG A 1 79 ? 4.395 -6.422 -14.823 1.00 86.50 79 ARG A N 1
ATOM 574 C CA . ARG A 1 79 ? 4.750 -7.812 -15.127 1.00 86.50 79 ARG A CA 1
ATOM 575 C C . ARG A 1 79 ? 4.380 -8.715 -13.944 1.00 86.50 79 ARG A C 1
ATOM 577 O O . ARG A 1 79 ? 4.706 -8.362 -12.812 1.00 86.50 79 ARG A O 1
ATOM 584 N N . PRO A 1 80 ? 3.775 -9.894 -14.187 1.00 85.06 80 PRO A N 1
ATOM 585 C CA . PRO A 1 80 ? 3.529 -10.862 -13.127 1.00 85.06 80 PRO A CA 1
ATOM 586 C C . PRO A 1 80 ? 4.819 -11.206 -12.383 1.00 85.06 80 PRO A C 1
ATOM 588 O O . PRO A 1 80 ? 5.860 -11.417 -13.006 1.00 85.06 80 PRO A O 1
ATOM 591 N N . PHE A 1 81 ? 4.734 -11.283 -11.057 1.00 79.94 81 PHE A N 1
ATOM 592 C CA . PHE A 1 81 ? 5.850 -11.702 -10.218 1.00 79.94 81 PHE A CA 1
ATOM 593 C C . PHE A 1 81 ? 6.254 -13.151 -10.534 1.00 79.94 81 PHE A C 1
ATOM 595 O O . PHE A 1 81 ? 5.410 -14.049 -10.503 1.00 79.94 81 PHE A O 1
ATOM 602 N N . ASP A 1 82 ? 7.544 -13.371 -10.797 1.00 79.62 82 ASP A N 1
ATOM 603 C CA . ASP A 1 82 ? 8.139 -14.694 -10.989 1.00 79.62 82 ASP A CA 1
ATOM 604 C C . ASP A 1 82 ? 9.203 -14.947 -9.903 1.00 79.62 82 ASP A C 1
ATOM 606 O O . ASP A 1 82 ? 10.285 -14.363 -9.963 1.00 79.62 82 ASP A O 1
ATOM 610 N N . PRO A 1 83 ? 8.927 -15.796 -8.894 1.00 74.88 83 PRO A N 1
ATOM 611 C CA . PRO A 1 83 ? 9.887 -16.109 -7.836 1.00 74.88 83 PRO A CA 1
ATOM 612 C C . PRO A 1 83 ? 11.071 -16.973 -8.299 1.0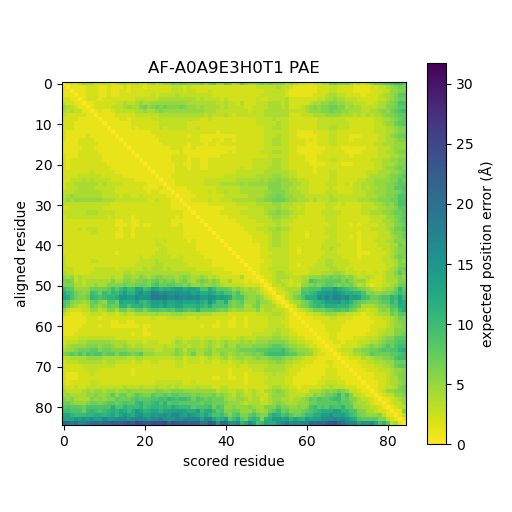0 74.88 83 PRO A C 1
ATOM 614 O O . PRO A 1 83 ? 11.972 -17.217 -7.498 1.00 74.88 83 PRO A O 1
ATOM 617 N N . ALA A 1 84 ? 11.055 -17.489 -9.533 1.00 81.94 84 ALA A N 1
ATOM 618 C CA . ALA A 1 84 ? 12.093 -18.359 -10.082 1.00 81.94 84 ALA A CA 1
ATOM 619 C C . ALA A 1 84 ? 13.048 -17.657 -11.069 1.00 81.94 84 ALA A C 1
ATOM 621 O O . ALA A 1 84 ? 13.962 -18.318 -11.571 1.00 81.94 84 ALA A O 1
ATOM 622 N N . ALA A 1 85 ? 12.826 -16.369 -11.360 1.00 59.50 85 ALA A N 1
ATOM 623 C CA . ALA A 1 85 ? 13.614 -15.572 -12.306 1.00 59.50 85 ALA A CA 1
ATOM 624 C C . ALA A 1 85 ? 14.965 -15.089 -11.750 1.00 59.50 85 ALA A C 1
ATOM 626 O O . ALA A 1 85 ? 15.077 -14.864 -10.523 1.00 59.50 85 ALA A O 1
#

Solvent-accessible surface area (backbone atoms only — not comparable to full-atom values): 5161 Å² total; per-residue (Å²): 122,47,81,37,44,52,47,73,78,48,48,64,52,50,61,66,48,48,54,52,58,37,58,78,64,70,57,56,66,78,56,51,56,57,48,50,56,55,48,49,55,55,51,49,48,45,52,70,66,25,43,58,101,88,45,83,39,58,37,40,38,38,83,49,75,54,95,97,47,75,43,81,45,80,47,67,80,51,58,81,87,62,96,85,115

Nearest PDB structures (foldseek):
  6m37-assembly1_C-2  TM=7.917E-01  e=3.525E-02  Bacillus subtilis subsp. subtilis str. 168
  6m37-assembly1_A-2  TM=7.980E-01  e=7.708E-02  Bacillus subtilis subsp. subtilis str. 168
  1th8-assembly1_A-2  TM=8.267E-01  e=1.386E-01  Geobacillus stearothermophilus
  1thn-assembly1_A  TM=8.304E-01  e=1.298E-01  Geobacillus stearothermophilus
  5knd-assembly1_G  TM=2.716E-01  e=7.891E+00  Enterococcus hirae ATCC 9790

pLDDT: mean 91.0, std 7.02, range [59.5, 98.0]